Protein AF-A0A9P6D0P4-F1 (afdb_monomer_lite)

Foldseek 3Di:
DDDDPDDDDDADADPPDGDPVRVVVVCVVVVDDDDDDDDDQVRVQVQLPDPPRDQKDKDKADPDDPPPVDDDHDHDWDQDPVRDTHGPQQFDDWDWDQDPDGIIIIMTGGDDD

Radius of gyration: 17.29 Å; chains: 1; bounding box: 31×56×42 Å

Structure (mmCIF, N/CA/C/O backbone):
data_AF-A0A9P6D0P4-F1
#
_entry.id   AF-A0A9P6D0P4-F1
#
loop_
_atom_site.group_PDB
_atom_site.id
_atom_site.type_symbol
_atom_site.label_atom_id
_atom_site.label_alt_id
_atom_site.label_comp_id
_atom_site.label_asym_id
_atom_site.label_entity_id
_atom_site.label_seq_id
_atom_site.pdbx_PDB_ins_code
_atom_site.Cartn_x
_atom_site.Cartn_y
_atom_site.Cartn_z
_atom_site.occupancy
_atom_site.B_iso_or_equiv
_atom_site.auth_seq_id
_atom_site.auth_comp_id
_atom_site.auth_asym_id
_atom_site.auth_atom_id
_atom_site.pdbx_PDB_model_num
ATOM 1 N N . MET A 1 1 ? -13.758 27.755 9.735 1.00 44.44 1 MET A N 1
ATOM 2 C CA . MET A 1 1 ? -12.757 27.059 10.570 1.00 44.44 1 MET A CA 1
ATOM 3 C C . MET A 1 1 ? -11.804 26.346 9.630 1.00 44.44 1 MET A C 1
ATOM 5 O O . MET A 1 1 ? -12.220 25.383 8.998 1.00 44.44 1 MET A O 1
ATOM 9 N N . GLY A 1 2 ? -10.600 26.888 9.432 1.00 50.22 2 GLY A N 1
ATOM 10 C CA . GLY A 1 2 ? -9.578 26.235 8.615 1.00 50.22 2 GLY A CA 1
ATOM 11 C C . GLY A 1 2 ? -9.119 24.974 9.334 1.00 50.22 2 GLY A C 1
ATOM 12 O O . GLY A 1 2 ? -8.754 25.048 10.501 1.00 50.22 2 GLY A O 1
ATOM 13 N N . ARG A 1 3 ? -9.235 23.820 8.681 1.00 61.84 3 ARG A N 1
ATOM 14 C CA . ARG A 1 3 ? -8.587 22.602 9.164 1.00 61.84 3 ARG A CA 1
ATOM 15 C C . ARG A 1 3 ? -7.113 22.731 8.814 1.00 61.84 3 ARG A C 1
ATOM 17 O O . ARG A 1 3 ? -6.810 23.039 7.661 1.00 61.84 3 ARG A O 1
ATOM 24 N N . ASP A 1 4 ? -6.231 22.508 9.777 1.00 61.75 4 ASP A N 1
ATOM 25 C CA . ASP A 1 4 ? -4.819 22.326 9.472 1.00 61.75 4 ASP A CA 1
ATOM 26 C C . ASP A 1 4 ? -4.704 21.154 8.487 1.00 61.75 4 ASP A C 1
ATOM 28 O O . ASP A 1 4 ? -5.206 20.059 8.739 1.00 61.75 4 ASP A O 1
ATOM 32 N N . LEU A 1 5 ? -4.114 21.404 7.314 1.00 75.56 5 LEU A N 1
ATOM 33 C CA . LEU A 1 5 ? -3.923 20.389 6.266 1.00 75.56 5 LEU A CA 1
ATOM 34 C C . LEU A 1 5 ? -2.866 19.344 6.655 1.00 75.56 5 LEU A C 1
ATOM 36 O O . LEU A 1 5 ? -2.690 18.350 5.956 1.00 75.56 5 LEU A O 1
ATOM 40 N N . LEU A 1 6 ? -2.150 19.590 7.751 1.00 82.62 6 LEU A N 1
ATOM 41 C CA . LEU A 1 6 ? -1.073 18.764 8.258 1.00 82.62 6 LEU A CA 1
ATOM 42 C C . LEU A 1 6 ? -1.212 18.641 9.772 1.00 82.62 6 LEU A C 1
ATOM 44 O O . LEU A 1 6 ? -1.114 19.631 10.493 1.00 82.62 6 LEU A O 1
ATOM 48 N N . GLU A 1 7 ? -1.363 17.411 10.240 1.00 87.38 7 GLU A N 1
ATOM 49 C CA . GLU A 1 7 ? -1.288 17.067 11.653 1.00 87.38 7 GLU A CA 1
ATOM 50 C C . GLU A 1 7 ? -0.092 16.136 11.867 1.00 87.38 7 GLU A C 1
ATOM 52 O O . GLU A 1 7 ? 0.099 15.166 11.129 1.00 87.38 7 GLU A O 1
ATOM 57 N N . VAL A 1 8 ? 0.744 16.440 12.863 1.00 88.50 8 VAL A N 1
ATOM 58 C CA . VAL A 1 8 ? 1.922 15.631 13.195 1.00 88.50 8 VAL A CA 1
ATOM 59 C C . VAL A 1 8 ? 1.625 14.797 14.432 1.00 88.50 8 VAL A C 1
ATOM 61 O O . VAL A 1 8 ? 1.480 15.319 15.535 1.00 88.50 8 VAL A O 1
ATOM 64 N N . LEU A 1 9 ? 1.590 13.479 14.253 1.00 87.69 9 LEU A N 1
ATOM 65 C CA . LEU A 1 9 ? 1.364 12.524 15.332 1.00 87.69 9 LEU A CA 1
ATOM 66 C C . LEU A 1 9 ? 2.694 12.006 15.874 1.00 87.69 9 LEU A C 1
ATOM 68 O O . LEU A 1 9 ? 3.528 11.485 15.133 1.00 87.69 9 LEU A O 1
ATOM 72 N N . THR A 1 10 ? 2.876 12.099 17.190 1.00 88.12 10 THR A N 1
ATOM 73 C CA . THR A 1 10 ? 4.025 11.487 17.866 1.00 88.12 10 THR A CA 1
ATOM 74 C C . THR A 1 10 ? 3.641 10.105 18.371 1.00 88.12 10 THR A C 1
ATOM 76 O O . THR A 1 10 ? 2.804 9.964 19.259 1.00 88.12 10 THR A O 1
ATOM 79 N N . LEU A 1 11 ? 4.284 9.076 17.823 1.00 87.06 11 LEU A N 1
ATOM 80 C CA . LEU A 1 11 ? 4.056 7.682 18.190 1.00 87.06 11 LEU A CA 1
ATOM 81 C C . LEU A 1 11 ? 5.313 7.087 18.814 1.00 87.06 11 LEU A C 1
ATOM 83 O O . LEU A 1 11 ? 6.434 7.361 18.385 1.00 87.06 11 LEU A O 1
ATOM 87 N N . ARG A 1 12 ? 5.131 6.212 19.806 1.00 83.19 12 ARG A N 1
ATOM 88 C CA . ARG A 1 12 ? 6.243 5.407 20.319 1.00 83.19 12 ARG A CA 1
ATOM 89 C C . ARG A 1 12 ? 6.682 4.405 19.250 1.00 83.19 12 ARG A C 1
ATOM 91 O O . ARG A 1 12 ? 5.877 3.619 18.751 1.00 83.19 12 ARG A O 1
ATOM 98 N N . GLY A 1 13 ? 7.970 4.434 18.921 1.00 82.81 13 GLY A N 1
ATOM 99 C CA . GLY A 1 13 ? 8.604 3.542 17.954 1.00 82.81 13 GLY A CA 1
ATOM 100 C C . GLY A 1 13 ? 9.678 2.652 18.577 1.00 82.81 13 GLY A C 1
ATOM 101 O O . GLY A 1 13 ? 9.998 2.758 19.761 1.00 82.81 13 GLY A O 1
ATOM 102 N N . ARG A 1 14 ? 10.261 1.776 17.755 1.00 82.38 14 ARG A N 1
ATOM 103 C CA . ARG A 1 14 ? 11.474 1.015 18.084 1.00 82.38 14 ARG A CA 1
ATOM 104 C C . ARG A 1 14 ? 12.564 1.394 17.086 1.00 82.38 14 ARG A C 1
ATOM 106 O O . ARG A 1 14 ? 12.493 1.012 15.919 1.00 82.38 14 ARG A O 1
ATOM 113 N N . GLY A 1 15 ? 13.565 2.147 17.542 1.00 84.12 15 GLY A N 1
ATOM 114 C CA . GLY A 1 15 ? 14.563 2.749 16.653 1.00 84.12 15 GLY A CA 1
ATOM 115 C C . GLY A 1 15 ? 13.905 3.724 15.669 1.00 84.12 15 GLY A C 1
ATOM 116 O O . GLY A 1 15 ? 13.058 4.515 16.065 1.00 84.12 15 GLY A O 1
ATOM 117 N N . SER A 1 16 ? 14.245 3.622 14.382 1.00 82.31 16 SER A N 1
ATOM 118 C CA . SER A 1 16 ? 13.672 4.438 13.298 1.00 82.31 16 SER A CA 1
ATOM 119 C C . SER A 1 16 ? 12.330 3.923 12.752 1.00 82.31 16 SER A C 1
ATOM 121 O O . SER A 1 16 ? 11.906 4.328 11.672 1.00 82.31 16 SER A O 1
ATOM 123 N N . ARG A 1 17 ? 11.663 2.993 13.452 1.00 86.00 17 ARG A N 1
ATOM 124 C CA . ARG A 1 17 ? 10.432 2.343 12.979 1.00 86.00 17 ARG A CA 1
ATOM 125 C C . ARG A 1 17 ? 9.247 2.619 13.892 1.00 86.00 17 ARG A C 1
ATOM 127 O O . ARG A 1 17 ? 9.357 2.535 15.115 1.00 86.00 17 ARG A O 1
ATOM 134 N N . VAL A 1 18 ? 8.091 2.834 13.273 1.00 89.69 18 VAL A N 1
ATOM 135 C CA . VAL A 1 18 ? 6.788 2.933 13.941 1.00 89.69 18 VAL A CA 1
ATOM 136 C C . VAL A 1 18 ? 6.074 1.581 13.875 1.00 89.69 18 VAL A C 1
ATOM 138 O O . VAL A 1 18 ? 6.185 0.847 12.892 1.00 89.69 18 VAL A O 1
ATOM 141 N N . SER A 1 19 ? 5.346 1.229 14.935 1.00 89.31 19 SER A N 1
ATOM 142 C CA . SER A 1 19 ? 4.461 0.062 14.914 1.00 89.31 19 SER A CA 1
ATOM 143 C C . SER A 1 19 ? 3.214 0.371 14.088 1.00 89.31 19 SER A C 1
ATOM 145 O O . SER A 1 19 ? 2.438 1.245 14.464 1.00 89.31 19 SER A O 1
ATOM 147 N N . VAL A 1 20 ? 2.991 -0.382 13.005 1.00 89.88 20 VAL A N 1
ATOM 148 C CA . VAL A 1 20 ? 1.781 -0.265 12.166 1.00 89.88 20 VAL A CA 1
ATOM 149 C C . VAL A 1 20 ? 0.511 -0.412 13.008 1.00 89.88 20 VAL A C 1
ATOM 151 O O . VAL A 1 20 ? -0.406 0.384 12.871 1.00 89.88 20 VAL A O 1
ATOM 154 N N . ALA A 1 21 ? 0.474 -1.373 13.936 1.00 89.50 21 ALA A N 1
ATOM 155 C CA . ALA A 1 21 ? -0.693 -1.580 14.792 1.00 89.50 21 ALA A CA 1
ATOM 156 C C . ALA A 1 21 ? -0.971 -0.370 15.702 1.00 89.50 21 ALA A C 1
ATOM 158 O O . ALA A 1 21 ? -2.116 0.049 15.829 1.00 89.50 21 ALA A O 1
ATOM 159 N N . ALA A 1 22 ? 0.075 0.219 16.296 1.00 90.88 22 ALA A N 1
ATOM 160 C CA . ALA A 1 22 ? -0.082 1.399 17.146 1.00 90.88 22 ALA A CA 1
ATOM 161 C C . ALA A 1 22 ? -0.532 2.620 16.333 1.00 90.88 22 ALA A C 1
ATOM 163 O O . ALA A 1 22 ? -1.431 3.331 16.762 1.00 90.88 22 ALA A O 1
ATOM 164 N N . LEU A 1 23 ? 0.044 2.817 15.141 1.00 92.75 23 LEU A N 1
ATOM 165 C CA . LEU A 1 23 ? -0.363 3.869 14.209 1.00 92.75 23 LEU A CA 1
ATOM 166 C C . LEU A 1 23 ? -1.850 3.755 13.853 1.00 92.75 23 LEU A C 1
ATOM 168 O O . LEU A 1 23 ? -2.590 4.720 14.017 1.00 92.75 23 LEU A O 1
ATOM 172 N N . LEU A 1 24 ? -2.292 2.580 13.397 1.00 93.19 24 LEU A N 1
ATOM 173 C CA . LEU A 1 24 ? -3.684 2.362 12.999 1.00 93.19 24 LEU A CA 1
ATOM 174 C C . LEU A 1 24 ? -4.652 2.553 14.174 1.00 93.19 24 LEU A C 1
ATOM 176 O O . LEU A 1 24 ? -5.726 3.122 13.986 1.00 93.19 24 LEU A O 1
ATOM 180 N N . GLN A 1 25 ? -4.266 2.131 15.383 1.00 92.81 25 GLN A N 1
ATOM 181 C CA . GLN A 1 25 ? -5.072 2.363 16.580 1.00 92.81 25 GLN A CA 1
ATOM 182 C C . GLN A 1 25 ? -5.184 3.857 16.899 1.00 92.81 25 GLN A C 1
ATOM 184 O O . GLN A 1 25 ? -6.289 4.347 17.093 1.00 92.81 25 GLN A O 1
ATOM 189 N N . THR A 1 26 ? -4.075 4.602 16.877 1.00 94.31 26 THR A N 1
ATOM 190 C CA . THR A 1 26 ? -4.103 6.050 17.124 1.00 94.31 26 THR A CA 1
ATOM 191 C C . THR A 1 26 ? -4.974 6.787 16.108 1.00 94.31 26 THR A C 1
ATOM 193 O O . THR A 1 26 ? -5.773 7.633 16.494 1.00 94.31 26 THR A O 1
ATOM 196 N N . LEU A 1 27 ? -4.881 6.447 14.818 1.00 94.44 27 LEU A N 1
ATOM 197 C CA . LEU A 1 27 ? -5.734 7.054 13.789 1.00 94.44 27 LEU A CA 1
ATOM 198 C C . LEU A 1 27 ? -7.221 6.742 14.018 1.00 94.44 27 LEU A C 1
ATOM 200 O O . LEU A 1 27 ? -8.070 7.619 13.856 1.00 94.44 27 LEU A O 1
ATOM 204 N N . ARG A 1 28 ? -7.540 5.513 14.441 1.00 94.81 28 ARG A N 1
ATOM 205 C CA . ARG A 1 28 ? -8.905 5.124 14.814 1.00 94.81 28 ARG A CA 1
ATOM 206 C C . ARG A 1 28 ? -9.414 5.918 16.017 1.00 94.81 28 ARG A C 1
ATOM 208 O O . ARG A 1 28 ? -10.554 6.376 15.984 1.00 94.81 28 ARG A O 1
ATOM 215 N N . ASP A 1 29 ? -8.588 6.100 17.045 1.00 95.38 29 ASP A N 1
ATOM 216 C CA . ASP A 1 29 ? -8.943 6.853 18.257 1.00 95.38 29 ASP A CA 1
ATOM 217 C C . ASP A 1 29 ? -9.206 8.339 17.950 1.00 95.38 29 ASP A C 1
ATOM 219 O O . ASP A 1 29 ? -10.049 8.967 18.588 1.00 95.38 29 ASP A O 1
ATOM 223 N N . LEU A 1 30 ? -8.561 8.881 16.910 1.00 93.81 30 LEU A N 1
ATOM 224 C CA . LEU A 1 30 ? -8.828 10.218 16.357 1.00 93.81 30 LEU A CA 1
ATOM 225 C C . LEU A 1 30 ? -10.099 10.283 15.489 1.00 93.81 30 LEU A C 1
ATOM 227 O O . LEU A 1 30 ? -10.434 11.332 14.941 1.00 93.81 30 LEU A O 1
ATOM 231 N N . GLY A 1 31 ? -10.826 9.173 15.347 1.00 95.25 31 GLY A N 1
ATOM 232 C CA . GLY A 1 31 ? -12.075 9.094 14.595 1.00 95.25 31 GLY A CA 1
ATOM 233 C C . GLY A 1 31 ? -11.907 8.843 13.095 1.00 95.25 31 GLY A C 1
ATOM 234 O O . GLY A 1 31 ? -12.899 8.919 12.361 1.00 95.25 31 GLY A O 1
ATOM 235 N N . MET A 1 32 ? -10.698 8.521 12.613 1.00 94.88 32 MET A N 1
ATOM 236 C CA . MET A 1 32 ? -10.502 8.137 11.214 1.00 94.88 32 MET A CA 1
ATOM 237 C C . MET A 1 32 ? -11.093 6.751 10.943 1.00 94.88 32 MET A C 1
ATOM 239 O O . MET A 1 32 ? -10.841 5.788 11.666 1.00 94.88 32 MET A O 1
ATOM 243 N N . LYS A 1 33 ? -11.889 6.654 9.873 1.00 94.50 33 LYS A N 1
ATOM 244 C CA . LYS A 1 33 ? -12.617 5.429 9.496 1.00 94.50 33 LYS A CA 1
ATOM 245 C C . LYS A 1 33 ? -11.988 4.682 8.323 1.00 94.50 33 LYS A C 1
ATOM 247 O O . LYS A 1 33 ? -12.220 3.490 8.172 1.00 94.50 33 LYS A O 1
ATOM 252 N N . SER A 1 34 ? -11.219 5.386 7.500 1.00 93.44 34 SER A N 1
ATOM 253 C CA . SER A 1 34 ? -10.555 4.862 6.308 1.00 93.44 34 SER A CA 1
ATOM 254 C C . SER A 1 34 ? -9.208 5.553 6.140 1.00 93.44 34 SER A C 1
ATOM 256 O O . SER A 1 34 ? -9.109 6.759 6.374 1.00 93.44 34 SER A O 1
ATOM 258 N N . LEU A 1 35 ? -8.195 4.804 5.710 1.00 93.31 35 LEU A N 1
ATOM 259 C CA . LEU A 1 35 ? -6.849 5.305 5.453 1.00 93.31 35 LEU A CA 1
ATOM 260 C C . LEU A 1 35 ? -6.422 4.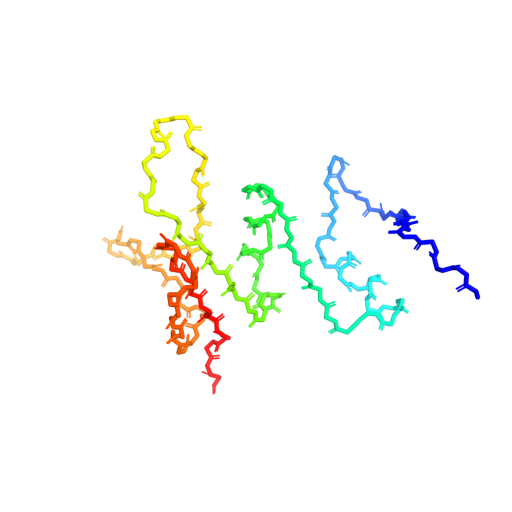891 4.045 1.00 93.31 35 LEU A C 1
ATOM 262 O O . LEU A 1 35 ? -6.369 3.702 3.742 1.00 93.31 35 LEU A O 1
ATOM 266 N N . MET A 1 36 ? -6.082 5.869 3.210 1.00 94.12 36 MET A N 1
ATOM 267 C CA . MET A 1 36 ? -5.335 5.629 1.979 1.00 94.12 36 MET A CA 1
ATOM 268 C C . MET A 1 36 ? -3.846 5.719 2.305 1.00 94.12 36 MET A C 1
ATOM 270 O O . MET A 1 36 ? -3.409 6.674 2.946 1.00 94.12 36 MET A O 1
ATOM 274 N N . VAL A 1 37 ? -3.076 4.711 1.898 1.00 93.44 37 VAL A N 1
ATOM 275 C CA . VAL A 1 37 ? -1.632 4.677 2.132 1.00 93.44 37 VAL A CA 1
ATOM 276 C C . VAL A 1 37 ? -0.911 4.822 0.808 1.00 93.44 37 VAL A C 1
ATOM 278 O O . VAL A 1 37 ? -0.959 3.934 -0.037 1.00 93.44 37 VAL A O 1
ATOM 281 N N . GLU A 1 38 ? -0.197 5.932 0.677 1.00 91.31 38 GLU A N 1
ATOM 282 C CA . GLU A 1 38 ? 0.736 6.195 -0.410 1.00 91.31 38 GLU A CA 1
ATOM 283 C C . GLU A 1 38 ? 2.164 6.195 0.142 1.00 91.31 38 GLU A C 1
ATOM 285 O O . GLU A 1 38 ? 2.419 6.632 1.267 1.00 91.31 38 GLU A O 1
ATOM 290 N N . GLY A 1 39 ? 3.120 5.685 -0.631 1.00 88.12 39 GLY A N 1
ATOM 291 C CA . GLY A 1 39 ? 4.521 5.690 -0.230 1.00 88.12 39 GLY A CA 1
ATOM 292 C C . GLY A 1 39 ? 5.390 4.749 -1.053 1.00 88.12 39 GLY A C 1
ATOM 293 O O . GLY A 1 39 ? 4.935 4.070 -1.969 1.00 88.12 39 GLY A O 1
ATOM 294 N N . GLY A 1 40 ? 6.675 4.698 -0.706 1.00 90.00 40 GLY A N 1
ATOM 295 C CA . GLY A 1 40 ? 7.624 3.790 -1.349 1.00 90.00 40 GLY A CA 1
ATOM 296 C C . GLY A 1 40 ? 7.477 2.330 -0.902 1.00 90.00 40 GLY A C 1
ATOM 297 O O . GLY A 1 40 ? 6.748 2.010 0.043 1.00 90.00 40 GLY A O 1
ATOM 298 N N . ALA A 1 41 ? 8.259 1.448 -1.534 1.00 88.06 41 ALA A N 1
ATOM 299 C CA . ALA A 1 41 ? 8.273 0.002 -1.286 1.00 88.06 41 ALA A CA 1
ATOM 300 C C . ALA A 1 41 ? 8.400 -0.397 0.190 1.00 88.06 41 ALA A C 1
ATOM 302 O O . ALA A 1 41 ? 7.735 -1.331 0.633 1.00 88.06 41 ALA A O 1
ATOM 303 N N . GLY A 1 42 ? 9.178 0.345 0.985 1.00 88.75 42 GLY A N 1
ATOM 304 C CA . GLY A 1 42 ? 9.325 0.073 2.416 1.00 88.75 42 GLY A CA 1
ATOM 305 C C . GLY A 1 42 ? 8.033 0.261 3.221 1.00 88.75 42 GLY A C 1
ATOM 306 O O . GLY A 1 42 ? 7.734 -0.558 4.089 1.00 88.75 42 GLY A O 1
ATOM 307 N N . ILE A 1 43 ? 7.254 1.308 2.927 1.00 90.56 43 ILE A N 1
ATOM 308 C CA . ILE A 1 43 ? 5.991 1.586 3.626 1.00 90.56 43 ILE A CA 1
ATOM 309 C C . ILE A 1 43 ? 4.938 0.575 3.184 1.00 90.56 43 ILE A C 1
ATOM 311 O O . ILE A 1 43 ? 4.436 -0.174 4.021 1.00 90.56 43 ILE A O 1
ATOM 315 N N . ILE A 1 44 ? 4.681 0.480 1.876 1.00 90.75 44 ILE A N 1
ATOM 316 C CA . ILE A 1 44 ? 3.675 -0.430 1.308 1.00 90.75 44 ILE A CA 1
ATOM 317 C C . ILE A 1 44 ? 3.971 -1.884 1.706 1.00 90.75 44 ILE A C 1
ATOM 319 O O . ILE A 1 44 ? 3.095 -2.574 2.230 1.00 90.75 44 ILE A O 1
ATOM 323 N N . GLY A 1 45 ? 5.222 -2.335 1.567 1.00 88.75 45 GLY A N 1
ATOM 324 C CA . GLY A 1 45 ? 5.634 -3.687 1.949 1.00 88.75 45 GLY A CA 1
ATOM 325 C C . GLY A 1 45 ? 5.441 -3.977 3.440 1.00 88.75 45 GLY A C 1
ATOM 326 O O . GLY A 1 45 ? 5.018 -5.074 3.808 1.00 88.75 45 GLY A O 1
ATOM 327 N N . SER A 1 46 ? 5.670 -2.992 4.318 1.00 88.75 46 SER A N 1
ATOM 328 C CA . SER A 1 46 ? 5.473 -3.171 5.763 1.00 88.75 46 SER A CA 1
ATOM 329 C C . SER A 1 46 ? 4.012 -3.421 6.154 1.00 88.75 46 SER A C 1
ATOM 331 O O . SER A 1 46 ? 3.770 -4.135 7.131 1.00 88.75 46 SER A O 1
ATOM 333 N N . LEU A 1 47 ? 3.058 -2.883 5.387 1.00 90.56 47 LEU A N 1
ATOM 334 C CA . LEU A 1 47 ? 1.623 -3.093 5.581 1.00 90.56 47 LEU A CA 1
ATOM 335 C C . LEU A 1 47 ? 1.178 -4.418 4.964 1.00 90.56 47 LEU A C 1
ATOM 337 O O . LEU A 1 47 ? 0.529 -5.206 5.645 1.00 90.56 47 LEU A O 1
ATOM 341 N N . LEU A 1 48 ? 1.600 -4.714 3.729 1.00 87.50 48 LEU A N 1
ATOM 342 C CA . LEU A 1 48 ? 1.290 -5.985 3.059 1.00 87.50 48 LEU A CA 1
ATOM 343 C C . LEU A 1 48 ? 1.818 -7.203 3.838 1.00 87.50 48 LEU A C 1
ATOM 345 O O . LEU A 1 48 ? 1.190 -8.265 3.855 1.00 87.50 48 LEU A O 1
ATOM 349 N N . ALA A 1 49 ? 2.944 -7.056 4.543 1.00 85.88 49 ALA A N 1
ATOM 350 C CA . ALA A 1 49 ? 3.498 -8.098 5.406 1.00 85.88 49 ALA A CA 1
ATOM 351 C C . ALA A 1 49 ? 2.608 -8.437 6.619 1.00 85.88 49 ALA A C 1
ATOM 353 O O . ALA A 1 49 ? 2.710 -9.538 7.168 1.00 85.88 49 ALA A O 1
ATOM 354 N N . LYS A 1 50 ? 1.734 -7.525 7.058 1.00 86.00 50 LYS A N 1
ATOM 355 C CA . LYS A 1 50 ? 0.791 -7.768 8.157 1.00 86.00 50 LYS A CA 1
ATOM 356 C C . LYS A 1 50 ? -0.457 -8.470 7.623 1.00 86.00 50 LYS A C 1
ATOM 358 O O . LYS A 1 50 ? -0.917 -8.200 6.518 1.00 86.00 50 LYS A O 1
ATOM 363 N N . ARG A 1 51 ? -0.988 -9.414 8.400 1.00 80.94 51 ARG A N 1
ATOM 364 C CA . ARG A 1 51 ? -2.288 -10.027 8.103 1.00 80.94 51 ARG A CA 1
ATOM 365 C C . ARG A 1 51 ? -3.398 -9.054 8.495 1.00 80.94 51 ARG A C 1
ATOM 367 O O . ARG A 1 51 ? -3.244 -8.351 9.489 1.00 80.94 51 ARG A O 1
ATOM 374 N N . ASP A 1 52 ? -4.459 -9.029 7.697 1.00 81.94 52 ASP A N 1
ATOM 375 C CA . ASP A 1 52 ? -5.755 -8.424 8.034 1.00 81.94 52 ASP A CA 1
ATOM 376 C C . ASP A 1 52 ? -5.726 -6.917 8.365 1.00 81.94 52 ASP A C 1
ATOM 378 O O . ASP A 1 52 ? -6.530 -6.433 9.155 1.00 81.94 52 ASP A O 1
ATOM 382 N N . VAL A 1 53 ? -4.787 -6.163 7.777 1.00 89.44 53 VAL A N 1
ATOM 383 C CA . VAL A 1 53 ? -4.728 -4.687 7.908 1.00 89.44 53 VAL A CA 1
ATOM 384 C C . VAL A 1 53 ? -4.964 -3.932 6.602 1.00 89.44 53 VAL A C 1
ATOM 386 O O . VAL A 1 53 ? -5.109 -2.714 6.631 1.00 89.44 53 VAL A O 1
ATOM 389 N N . VAL A 1 54 ? -4.928 -4.621 5.459 1.00 89.94 54 VAL A N 1
ATOM 390 C CA . VAL A 1 54 ? -5.170 -4.019 4.144 1.00 89.94 54 VAL A CA 1
ATOM 391 C C . VAL A 1 54 ? -6.494 -4.553 3.631 1.00 89.94 54 VAL A C 1
ATOM 393 O O . VAL A 1 54 ? -6.579 -5.725 3.269 1.00 89.94 54 VAL A O 1
ATOM 396 N N . ASP A 1 55 ? -7.500 -3.683 3.596 1.00 88.56 55 ASP A N 1
ATOM 397 C CA . ASP A 1 55 ? -8.841 -4.024 3.117 1.00 88.56 55 ASP A CA 1
ATOM 398 C C . ASP A 1 55 ? -8.971 -3.870 1.595 1.00 88.56 55 ASP A C 1
ATOM 400 O O . ASP A 1 55 ? -9.785 -4.530 0.965 1.00 88.56 55 ASP A O 1
ATOM 404 N N . ALA A 1 56 ? -8.174 -3.006 0.970 1.00 88.19 56 ALA A N 1
ATOM 405 C CA . ALA A 1 56 ? -8.187 -2.819 -0.476 1.00 88.19 56 ALA A CA 1
ATOM 406 C C . ALA A 1 56 ? -6.778 -2.531 -0.988 1.00 88.19 56 ALA A C 1
ATOM 408 O O . ALA A 1 56 ? -6.046 -1.733 -0.400 1.00 88.19 56 ALA A O 1
ATOM 409 N N . LEU A 1 57 ? -6.415 -3.162 -2.104 1.00 88.31 57 LEU A N 1
ATOM 410 C CA . LEU A 1 57 ? -5.201 -2.853 -2.850 1.00 88.31 57 LEU A CA 1
ATOM 411 C C . LEU A 1 57 ? -5.588 -2.278 -4.216 1.00 88.31 57 LEU A C 1
ATOM 413 O O . LEU A 1 57 ? -6.245 -2.945 -5.011 1.00 88.31 57 LEU A O 1
ATOM 417 N N . ILE A 1 58 ? -5.190 -1.031 -4.466 1.00 88.06 58 ILE A N 1
ATOM 418 C 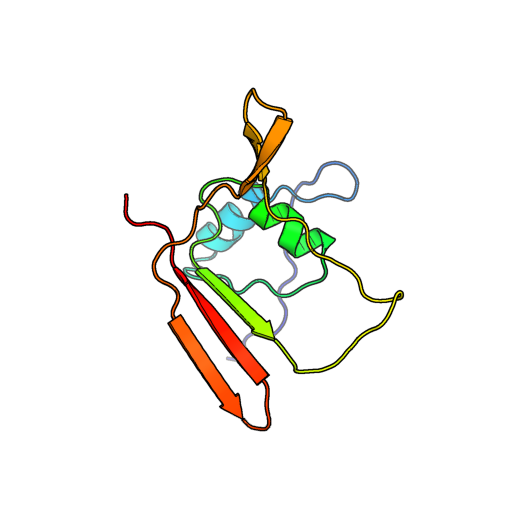CA . ILE A 1 58 ? -5.423 -0.319 -5.727 1.00 88.06 58 ILE A CA 1
ATOM 419 C C . ILE A 1 58 ? -4.065 -0.147 -6.406 1.00 88.06 58 ILE A C 1
ATOM 421 O O . ILE A 1 58 ? -3.152 0.435 -5.822 1.00 88.06 58 ILE A O 1
ATOM 425 N N . ILE A 1 59 ? -3.919 -0.687 -7.612 1.00 87.31 59 ILE A N 1
ATOM 426 C CA . ILE A 1 59 ? -2.668 -0.696 -8.374 1.00 87.31 59 ILE A CA 1
ATOM 427 C C . ILE A 1 59 ? -2.906 0.035 -9.687 1.00 87.31 59 ILE A C 1
ATOM 429 O O . ILE A 1 59 ? -3.755 -0.384 -10.466 1.00 87.31 59 ILE A O 1
ATOM 433 N N . THR A 1 60 ? -2.122 1.073 -9.960 1.00 86.25 60 THR A N 1
ATOM 434 C CA . THR A 1 60 ? -2.095 1.731 -11.271 1.00 86.25 60 THR A CA 1
ATOM 435 C C . THR A 1 60 ? -0.851 1.282 -12.025 1.00 86.25 60 THR A C 1
ATOM 437 O O . THR A 1 60 ? 0.268 1.432 -11.536 1.00 86.25 60 THR A O 1
ATOM 440 N N . ILE A 1 61 ? -1.045 0.709 -13.209 1.00 86.38 61 ILE A N 1
ATOM 441 C CA . ILE A 1 61 ? 0.013 0.197 -14.077 1.00 86.38 61 ILE A CA 1
ATOM 442 C C . ILE A 1 61 ? 0.099 1.100 -15.302 1.00 86.38 61 ILE A C 1
ATOM 444 O O . ILE A 1 61 ? -0.797 1.079 -16.144 1.00 86.38 61 ILE A O 1
ATOM 448 N N . ALA A 1 62 ? 1.195 1.845 -15.421 1.00 87.38 62 ALA A N 1
ATOM 449 C CA . ALA A 1 62 ? 1.521 2.573 -16.641 1.00 87.38 62 ALA A CA 1
ATOM 450 C C . ALA A 1 62 ? 2.239 1.653 -17.646 1.00 87.38 62 ALA A C 1
ATOM 452 O O . ALA A 1 62 ? 3.063 0.830 -17.228 1.00 87.38 62 ALA A O 1
ATOM 453 N N . PRO A 1 63 ? 2.009 1.783 -18.967 1.00 85.12 63 PRO A N 1
ATOM 454 C CA . PRO A 1 63 ? 2.658 0.959 -19.995 1.00 85.12 63 PRO A CA 1
ATOM 455 C C . PRO A 1 63 ? 4.101 1.423 -20.28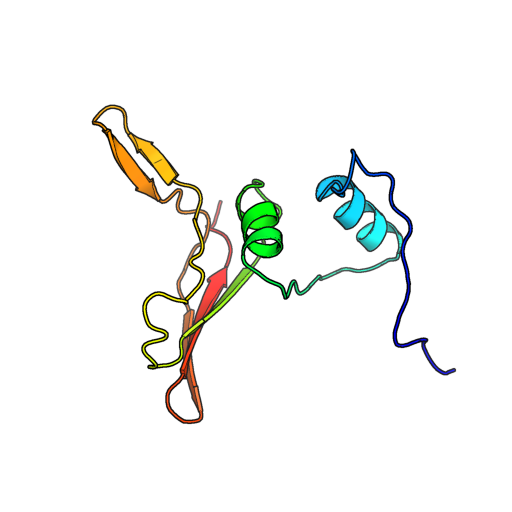2 1.00 85.12 63 PRO A C 1
ATOM 457 O O . PRO A 1 63 ? 4.489 1.634 -21.431 1.00 85.12 63 PRO A O 1
ATOM 460 N N . VAL A 1 64 ? 4.904 1.639 -19.241 1.00 86.31 64 VAL A N 1
ATOM 461 C CA . VAL A 1 64 ? 6.254 2.203 -19.345 1.00 86.31 64 VAL A CA 1
ATOM 462 C C . VAL A 1 64 ? 7.268 1.242 -18.737 1.00 86.31 64 VAL A C 1
ATOM 464 O O . VAL A 1 64 ? 7.084 0.723 -17.638 1.00 86.31 64 VAL A O 1
ATOM 467 N N . LEU A 1 65 ? 8.381 1.030 -19.440 1.00 88.00 65 LEU A N 1
ATOM 468 C CA . LEU A 1 65 ? 9.519 0.283 -18.913 1.00 88.00 65 LEU A CA 1
ATOM 469 C C . LEU A 1 65 ? 10.405 1.218 -18.084 1.00 88.00 65 LEU A C 1
ATOM 471 O O . LEU A 1 65 ? 11.092 2.078 -18.625 1.00 88.00 65 LEU A O 1
ATOM 475 N N . VAL A 1 66 ? 10.420 1.024 -16.767 1.00 87.06 66 VAL A N 1
ATOM 476 C CA . VAL A 1 66 ? 11.240 1.816 -15.828 1.00 87.06 66 VAL A CA 1
ATOM 477 C C . VAL A 1 66 ? 12.732 1.445 -15.829 1.00 87.06 66 VAL A C 1
ATOM 479 O O . VAL A 1 66 ? 13.557 2.195 -15.310 1.00 87.06 66 VAL A O 1
ATOM 482 N N . GLY A 1 67 ? 13.106 0.312 -16.431 1.00 88.50 67 GLY A N 1
ATOM 483 C CA . GLY A 1 67 ? 14.489 -0.174 -16.461 1.00 88.50 67 GLY A CA 1
ATOM 484 C C . GLY A 1 67 ? 15.006 -0.652 -15.095 1.00 88.50 67 GLY A C 1
ATOM 485 O O . GLY A 1 67 ? 14.265 -0.740 -14.119 1.00 88.50 67 GLY A O 1
ATOM 486 N N . GLY A 1 68 ? 16.300 -0.980 -15.017 1.00 84.81 68 GLY A N 1
ATOM 487 C CA . GLY A 1 68 ? 16.911 -1.619 -13.837 1.00 84.81 68 GLY A CA 1
ATOM 488 C C . GLY A 1 68 ? 17.041 -0.742 -12.585 1.00 84.81 68 GLY A C 1
ATOM 489 O O . GLY A 1 68 ? 17.385 -1.254 -11.526 1.00 84.81 68 GLY A O 1
ATOM 490 N N . ALA A 1 69 ? 16.769 0.562 -12.689 1.00 83.31 69 ALA A N 1
ATOM 491 C CA . ALA A 1 69 ? 16.705 1.469 -11.540 1.00 83.31 69 ALA A CA 1
ATOM 492 C C . ALA A 1 69 ? 15.332 1.449 -10.840 1.00 83.31 69 ALA A C 1
ATOM 494 O O . ALA A 1 69 ? 15.175 2.057 -9.781 1.00 83.31 69 ALA A O 1
ATOM 495 N N . GLY A 1 70 ? 14.336 0.775 -11.429 1.00 80.44 70 GLY A N 1
ATOM 496 C CA . GLY A 1 70 ? 13.018 0.613 -10.830 1.00 80.44 70 GLY A CA 1
ATOM 497 C C . GLY A 1 70 ? 13.083 -0.165 -9.515 1.00 80.44 70 GLY A C 1
ATOM 498 O O . GLY A 1 70 ? 13.787 -1.167 -9.399 1.00 80.44 70 GLY A O 1
ATOM 499 N N . VAL A 1 71 ? 12.323 0.289 -8.519 1.00 83.12 71 VAL A N 1
ATOM 500 C CA . VAL A 1 71 ? 12.177 -0.410 -7.236 1.00 83.12 71 VAL A CA 1
ATOM 501 C C . VAL A 1 71 ? 10.973 -1.345 -7.321 1.00 83.12 71 VAL A C 1
ATOM 503 O O . VAL A 1 71 ? 9.865 -0.904 -7.621 1.00 83.12 71 VAL A O 1
ATOM 506 N N . GLY A 1 72 ? 11.196 -2.635 -7.066 1.00 82.19 72 GLY A N 1
ATOM 507 C CA . GLY A 1 72 ? 10.142 -3.649 -7.023 1.00 82.19 72 GLY A CA 1
ATOM 508 C C . GLY A 1 72 ? 9.403 -3.701 -5.683 1.00 82.19 72 GLY A C 1
ATOM 509 O O . GLY A 1 72 ? 9.841 -3.131 -4.682 1.00 82.19 72 GLY A O 1
ATOM 510 N N . TYR A 1 73 ? 8.288 -4.431 -5.670 1.00 81.44 73 TYR A N 1
ATOM 511 C CA . TYR A 1 73 ? 7.505 -4.718 -4.471 1.00 81.44 73 TYR A CA 1
ATOM 512 C C . TYR A 1 73 ? 7.408 -6.228 -4.276 1.00 81.44 73 TYR A C 1
ATOM 514 O O . TYR A 1 73 ? 7.009 -6.944 -5.193 1.00 81.44 73 TYR A O 1
ATOM 522 N N . ASP A 1 74 ? 7.719 -6.694 -3.068 1.00 75.56 74 ASP A N 1
ATOM 523 C CA . ASP A 1 74 ? 7.507 -8.086 -2.684 1.00 75.56 74 ASP A CA 1
ATOM 524 C C . ASP A 1 74 ? 6.121 -8.256 -2.064 1.00 75.56 74 ASP A C 1
ATOM 526 O O . ASP A 1 74 ? 5.719 -7.511 -1.164 1.00 75.56 74 ASP A O 1
ATOM 530 N N . TYR A 1 75 ? 5.399 -9.276 -2.517 1.00 73.19 75 TYR A N 1
ATOM 531 C CA . TYR A 1 75 ? 4.148 -9.700 -1.905 1.00 73.19 75 TYR A CA 1
ATOM 532 C C . TYR A 1 75 ? 4.378 -10.965 -1.064 1.00 73.19 75 TYR A C 1
ATOM 534 O O . TYR A 1 75 ? 5.128 -11.841 -1.502 1.00 73.19 75 TYR A O 1
ATOM 542 N N . PRO A 1 76 ? 3.748 -11.111 0.121 1.00 68.88 76 PRO A N 1
ATOM 543 C CA . PRO A 1 76 ? 3.919 -12.296 0.953 1.00 68.88 76 PRO A CA 1
ATOM 544 C C . PRO A 1 76 ? 3.650 -13.593 0.183 1.00 68.88 76 PRO A C 1
ATOM 546 O O . PRO A 1 76 ? 2.526 -13.885 -0.235 1.00 68.88 76 PRO A O 1
ATOM 549 N N . THR A 1 77 ? 4.696 -14.397 0.045 1.00 67.06 77 THR A N 1
ATOM 550 C CA . THR A 1 77 ? 4.636 -15.750 -0.496 1.00 67.06 77 THR A CA 1
ATOM 551 C C . THR A 1 77 ? 4.786 -16.756 0.638 1.00 67.06 77 THR A C 1
ATOM 553 O O . THR A 1 77 ? 5.438 -16.511 1.652 1.00 67.06 77 THR A O 1
ATOM 556 N N . THR A 1 78 ? 4.142 -17.902 0.485 1.00 63.00 78 THR A N 1
ATOM 557 C CA . THR A 1 78 ? 4.368 -19.083 1.316 1.00 63.00 78 THR A CA 1
ATOM 558 C C . THR A 1 78 ? 5.138 -20.098 0.498 1.00 63.00 78 THR A C 1
ATOM 560 O O . THR A 1 78 ? 4.720 -20.431 -0.612 1.00 63.00 78 THR A O 1
ATOM 563 N N . ALA A 1 79 ? 6.240 -20.604 1.047 1.00 56.62 79 ALA A N 1
ATOM 564 C CA . ALA A 1 79 ? 6.898 -21.774 0.492 1.00 56.62 79 ALA A CA 1
ATOM 565 C C . ALA A 1 79 ? 5.967 -22.976 0.672 1.00 56.62 79 ALA A C 1
ATOM 567 O O . ALA A 1 79 ? 5.550 -23.301 1.786 1.00 56.62 79 ALA A O 1
ATOM 568 N N . ALA A 1 80 ? 5.612 -23.612 -0.431 1.00 56.81 80 ALA A N 1
ATOM 569 C CA . ALA A 1 80 ? 5.044 -24.938 -0.396 1.00 56.81 80 ALA A CA 1
ATOM 570 C C . ALA A 1 80 ? 6.149 -25.945 -0.043 1.00 56.81 80 ALA A C 1
ATOM 572 O O . ALA A 1 80 ? 7.329 -25.705 -0.298 1.00 56.81 80 ALA A O 1
ATOM 573 N N . GLY A 1 81 ? 5.780 -27.073 0.571 1.00 57.38 81 GLY A N 1
ATOM 574 C CA . GLY A 1 81 ? 6.734 -28.116 0.985 1.00 57.38 81 GLY A CA 1
ATOM 575 C C . GLY A 1 81 ? 7.538 -28.747 -0.165 1.00 57.38 81 GLY A C 1
ATOM 576 O O . GLY A 1 81 ? 8.448 -29.524 0.090 1.00 57.38 81 GLY A O 1
ATOM 577 N N . ASP A 1 82 ? 7.214 -28.396 -1.411 1.00 76.44 82 ASP A N 1
ATOM 578 C CA . ASP A 1 82 ? 7.889 -28.762 -2.660 1.00 76.44 82 ASP A CA 1
ATOM 579 C C . ASP A 1 82 ? 8.895 -27.690 -3.147 1.00 76.44 82 ASP A C 1
ATOM 581 O O . ASP A 1 82 ? 9.470 -27.824 -4.224 1.00 76.44 82 ASP A O 1
ATOM 585 N N . GLY A 1 83 ? 9.113 -26.618 -2.375 1.00 61.44 83 GLY A N 1
ATOM 586 C CA . GLY A 1 83 ? 9.992 -25.503 -2.738 1.00 61.44 83 GLY A CA 1
ATOM 587 C C . GLY 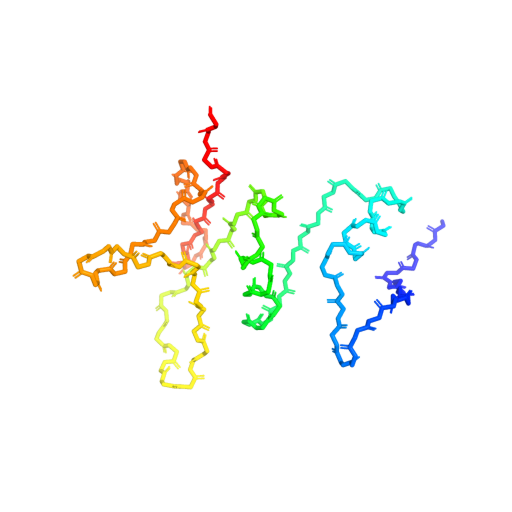A 1 83 ? 9.359 -24.474 -3.682 1.00 61.44 83 GLY A C 1
ATOM 588 O O . GLY A 1 83 ? 9.997 -23.465 -3.986 1.00 61.44 83 GLY A O 1
ATOM 589 N N . ALA A 1 84 ? 8.110 -24.667 -4.119 1.00 68.31 84 ALA A N 1
ATOM 590 C CA . ALA A 1 84 ? 7.407 -23.686 -4.933 1.00 68.31 84 ALA A CA 1
ATOM 591 C C . ALA A 1 84 ? 6.918 -22.515 -4.067 1.00 68.31 84 ALA A C 1
ATOM 593 O O . ALA A 1 84 ? 6.249 -22.699 -3.047 1.00 68.31 84 ALA A O 1
ATOM 594 N N . LEU A 1 85 ? 7.203 -21.282 -4.486 1.00 57.19 85 LEU A N 1
ATOM 595 C CA . LEU A 1 85 ? 6.596 -20.100 -3.879 1.00 57.19 85 LEU A CA 1
ATOM 596 C C . LEU A 1 85 ? 5.144 -19.994 -4.348 1.00 57.19 85 LEU A C 1
ATOM 598 O O . LEU A 1 85 ? 4.871 -19.861 -5.539 1.00 57.19 85 LEU A O 1
ATOM 602 N N . ARG A 1 86 ? 4.206 -20.036 -3.404 1.00 65.25 86 ARG A N 1
ATOM 603 C CA . ARG A 1 86 ? 2.791 -19.752 -3.656 1.00 65.25 86 ARG A CA 1
ATOM 604 C C . ARG A 1 86 ? 2.455 -18.376 -3.110 1.00 65.25 86 ARG A C 1
ATOM 606 O O . ARG A 1 86 ? 2.762 -18.072 -1.958 1.00 65.25 86 ARG A O 1
ATOM 613 N N . VAL A 1 87 ? 1.815 -17.548 -3.929 1.00 64.94 87 VAL A N 1
ATOM 614 C CA . VAL A 1 87 ? 1.251 -16.272 -3.479 1.00 64.94 87 VAL A CA 1
ATOM 615 C C . VAL A 1 87 ? 0.172 -16.575 -2.444 1.00 64.94 87 VAL A C 1
ATOM 617 O O . VAL A 1 87 ? -0.725 -17.379 -2.701 1.00 64.94 87 VAL A O 1
ATOM 620 N N . VAL A 1 88 ? 0.249 -15.948 -1.269 1.00 66.25 88 VAL A N 1
ATOM 621 C CA . VAL A 1 88 ? -0.846 -16.030 -0.299 1.00 66.25 88 VAL A CA 1
ATOM 622 C C . VAL A 1 88 ? -1.979 -15.170 -0.842 1.00 66.25 88 VAL A C 1
ATOM 624 O O . VAL A 1 88 ? -1.968 -13.962 -0.654 1.00 66.25 88 VAL A O 1
ATOM 627 N N . GLN A 1 89 ? -2.941 -15.753 -1.551 1.00 63.41 89 GLN A N 1
ATOM 628 C CA . GLN A 1 89 ? -4.047 -14.982 -2.114 1.00 63.41 89 GLN A CA 1
ATOM 629 C C . GLN A 1 89 ? -4.943 -14.456 -0.982 1.00 63.41 89 GLN A C 1
ATOM 631 O O . GLN A 1 89 ? -5.761 -15.187 -0.432 1.00 63.41 89 GLN A O 1
ATOM 636 N N . ARG A 1 90 ? -4.738 -13.192 -0.589 1.00 73.44 90 ARG A N 1
ATOM 637 C CA . ARG A 1 90 ? -5.528 -12.511 0.459 1.00 73.44 90 ARG A CA 1
ATOM 638 C C . ARG A 1 90 ? -6.627 -11.621 -0.101 1.00 73.44 90 ARG A C 1
ATOM 640 O O . ARG A 1 90 ? -7.490 -11.184 0.650 1.00 73.44 90 ARG A O 1
ATOM 647 N N . PHE A 1 91 ? -6.577 -11.348 -1.399 1.00 74.12 91 PHE A N 1
ATOM 648 C CA . PHE A 1 91 ? -7.509 -10.467 -2.079 1.00 74.12 91 PHE A CA 1
ATOM 649 C C . PHE A 1 91 ? -8.376 -11.264 -3.061 1.00 74.12 91 PHE A C 1
ATOM 651 O O . PHE A 1 91 ? -7.883 -12.141 -3.778 1.00 74.12 91 PHE A O 1
ATOM 658 N N . GLY A 1 92 ? -9.678 -10.993 -3.013 1.00 62.97 92 GLY A N 1
ATOM 659 C CA . GL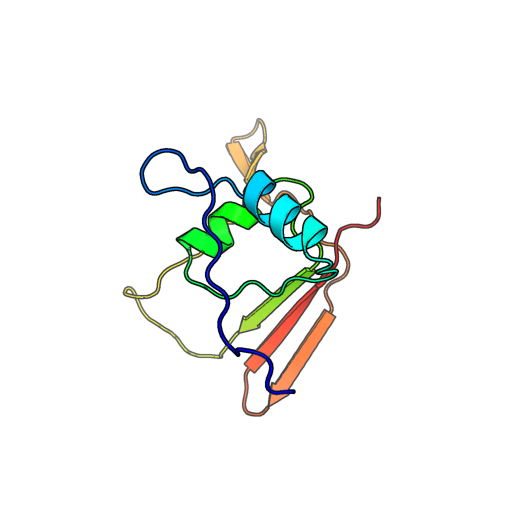Y A 1 92 ? -10.725 -11.557 -3.849 1.00 62.97 92 GLY A CA 1
ATOM 660 C C . GLY A 1 92 ? -10.910 -10.777 -5.150 1.00 62.97 92 GLY A C 1
ATOM 661 O O . GLY A 1 92 ? -10.022 -10.045 -5.573 1.00 62.97 92 GLY A O 1
ATOM 662 N N . ALA A 1 93 ? -12.065 -11.000 -5.788 1.00 56.78 93 ALA A N 1
ATOM 663 C CA . ALA A 1 93 ? -12.428 -10.600 -7.152 1.00 56.78 93 ALA A CA 1
ATOM 664 C C . ALA A 1 93 ? -11.708 -9.352 -7.698 1.00 56.78 93 ALA A C 1
ATOM 666 O O . ALA A 1 93 ? -11.886 -8.240 -7.212 1.00 56.78 93 ALA A O 1
ATOM 667 N N . LEU A 1 94 ? -10.939 -9.565 -8.764 1.00 66.00 94 LEU A N 1
ATOM 668 C CA . LEU A 1 94 ? -10.219 -8.548 -9.518 1.00 66.00 94 LEU A CA 1
ATOM 669 C C . LEU A 1 94 ? -11.215 -7.630 -10.247 1.00 66.00 94 LEU A C 1
ATOM 671 O O . LEU A 1 94 ? -11.969 -8.101 -11.099 1.00 66.00 94 LEU A O 1
ATOM 675 N N . HIS A 1 95 ? -11.196 -6.332 -9.953 1.00 71.25 95 HIS A N 1
ATOM 676 C CA . HIS A 1 95 ? -11.816 -5.325 -10.813 1.00 71.25 95 HIS A CA 1
ATOM 677 C C . HIS A 1 95 ? -10.717 -4.575 -11.561 1.00 71.25 95 HIS A C 1
ATOM 679 O O . HIS A 1 95 ? -9.773 -4.087 -10.946 1.00 71.25 95 HIS A O 1
ATOM 685 N N . THR A 1 96 ? -10.819 -4.497 -12.884 1.00 67.38 96 THR A N 1
ATOM 686 C CA . THR A 1 96 ? -9.851 -3.785 -13.723 1.00 67.38 96 THR A CA 1
ATOM 687 C C . THR A 1 96 ? -10.562 -2.742 -14.556 1.00 67.38 96 THR A C 1
ATOM 689 O O . THR A 1 96 ? -11.512 -3.075 -15.267 1.00 67.38 96 THR A O 1
ATOM 692 N N . GLU A 1 97 ? -10.058 -1.519 -14.530 1.00 72.25 97 GLU A N 1
ATOM 693 C CA . GLU A 1 97 ? -10.530 -0.427 -15.369 1.00 72.25 97 GLU A CA 1
ATOM 694 C C . GLU A 1 97 ? -9.333 0.224 -16.066 1.00 72.25 97 GLU A C 1
ATOM 696 O O . GLU A 1 97 ? -8.275 0.411 -15.468 1.00 72.25 97 GLU A O 1
ATOM 701 N N . ILE A 1 98 ? -9.475 0.555 -17.348 1.00 67.88 98 ILE A N 1
ATOM 702 C CA . ILE A 1 98 ? -8.476 1.349 -18.069 1.00 67.88 98 ILE A CA 1
ATOM 703 C C . ILE A 1 98 ? -8.864 2.811 -17.881 1.00 67.88 98 ILE A C 1
ATOM 705 O O . ILE A 1 98 ? -9.898 3.243 -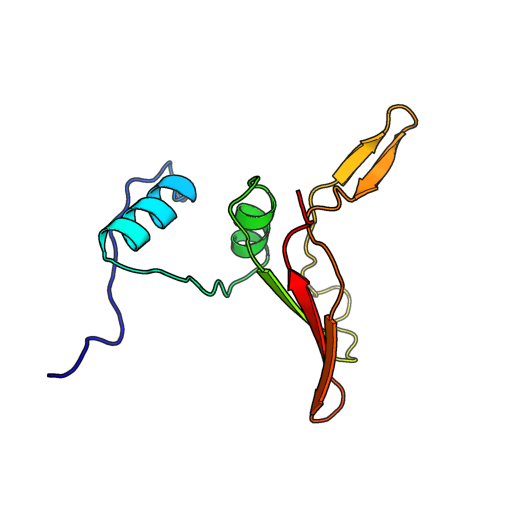18.391 1.00 67.88 98 ILE A O 1
ATOM 709 N N . VAL A 1 99 ? -8.049 3.572 -17.152 1.00 62.75 99 VAL A N 1
ATOM 710 C CA . VAL A 1 99 ? -8.367 4.958 -16.791 1.00 62.75 99 VAL A CA 1
ATOM 711 C C . VAL A 1 99 ? -7.361 5.890 -17.455 1.00 62.75 99 VAL A C 1
ATOM 713 O O . VAL A 1 99 ? -6.244 6.032 -16.983 1.00 62.75 99 VAL A O 1
ATOM 716 N N . VAL A 1 100 ? -7.811 6.549 -18.532 1.00 51.44 100 VAL A N 1
ATOM 717 C CA . VAL A 1 100 ? -7.169 7.670 -19.251 1.00 51.44 100 VAL A CA 1
ATOM 718 C C . VAL A 1 100 ? -5.751 7.397 -19.805 1.00 51.44 100 VAL A C 1
ATOM 720 O O . VAL A 1 100 ? -4.810 7.048 -19.109 1.00 51.44 100 VAL A O 1
ATOM 723 N N . LEU A 1 101 ? -5.577 7.656 -21.106 1.00 53.09 101 LEU A N 1
ATOM 724 C CA . LEU A 1 101 ? -4.306 7.739 -21.849 1.00 53.09 101 LEU A CA 1
ATOM 725 C C . LEU A 1 101 ? -3.390 6.504 -21.937 1.00 53.09 101 LEU A C 1
ATOM 727 O O . LEU A 1 101 ? -2.589 6.539 -22.865 1.00 53.09 101 LEU A O 1
ATOM 731 N N . SER A 1 102 ? -3.506 5.462 -21.094 1.00 64.81 102 SER A N 1
ATOM 732 C CA . SER A 1 102 ? -3.051 4.051 -21.283 1.00 64.81 102 SER A CA 1
ATOM 733 C C . SER A 1 102 ? -3.002 3.230 -19.978 1.00 64.81 102 SER A C 1
ATOM 735 O O . SER A 1 102 ? -2.757 2.020 -20.023 1.00 64.81 102 SER A O 1
ATOM 737 N N . ASP A 1 103 ? -3.161 3.865 -18.819 1.00 75.81 103 ASP A N 1
ATOM 738 C CA . ASP A 1 103 ? -2.894 3.205 -17.544 1.00 75.81 103 ASP A CA 1
ATOM 739 C C . ASP A 1 103 ? -4.015 2.225 -17.173 1.00 75.81 103 ASP A C 1
ATOM 741 O O . ASP A 1 103 ? -5.207 2.477 -17.379 1.00 75.81 103 ASP A O 1
ATOM 745 N N . THR A 1 104 ? -3.628 1.079 -16.616 1.00 76.44 104 THR A N 1
ATOM 746 C CA . THR A 1 104 ? -4.564 0.074 -16.101 1.00 76.44 104 THR A CA 1
ATOM 747 C C . THR A 1 104 ? -4.662 0.202 -14.590 1.00 76.44 104 THR A C 1
ATOM 749 O O . THR A 1 104 ? -3.663 0.048 -13.891 1.00 76.44 104 THR A O 1
ATOM 752 N N . VAL A 1 105 ? -5.864 0.441 -14.078 1.00 77.31 105 VAL A N 1
ATOM 753 C CA . VAL A 1 105 ? -6.164 0.422 -12.647 1.00 77.31 105 VAL A CA 1
ATOM 754 C C . VAL A 1 105 ? -6.728 -0.945 -12.284 1.00 77.31 105 VAL A C 1
ATOM 756 O O . VAL A 1 105 ? -7.708 -1.407 -12.864 1.00 77.31 105 VAL A O 1
ATOM 759 N N . VAL A 1 106 ? -6.106 -1.600 -11.312 1.00 79.75 106 VAL A N 1
ATOM 760 C CA . VAL A 1 106 ? -6.529 -2.882 -10.753 1.00 79.75 106 VAL A CA 1
ATOM 761 C C . VAL A 1 106 ? -6.929 -2.663 -9.301 1.00 79.75 106 VAL A C 1
ATOM 763 O O . VAL A 1 106 ? -6.120 -2.209 -8.495 1.00 79.75 106 VAL A O 1
ATOM 766 N N . VAL A 1 107 ? -8.164 -3.010 -8.954 1.00 79.81 107 VAL A N 1
ATOM 767 C CA . VAL A 1 107 ? -8.687 -2.975 -7.589 1.00 79.81 107 VAL A CA 1
ATOM 768 C C . VAL A 1 107 ? -8.897 -4.402 -7.099 1.00 79.81 107 VAL A C 1
ATOM 770 O O . VAL A 1 107 ? -9.548 -5.221 -7.749 1.00 79.81 107 VAL A O 1
ATOM 773 N N . LEU A 1 108 ? -8.332 -4.682 -5.931 1.00 78.44 108 LEU A N 1
ATOM 774 C CA . LEU A 1 108 ? -8.318 -5.982 -5.279 1.00 78.44 108 LEU A CA 1
ATOM 775 C C . LEU A 1 108 ? -8.951 -5.851 -3.876 1.00 78.44 108 LEU A C 1
ATOM 777 O O . LEU A 1 108 ? -8.271 -5.390 -2.952 1.00 78.44 108 LEU A O 1
ATOM 781 N N . PRO A 1 109 ? -10.240 -6.205 -3.702 1.00 72.62 109 PRO A N 1
ATOM 782 C CA . PRO A 1 109 ? -10.901 -6.284 -2.395 1.00 72.62 109 PRO A CA 1
ATOM 783 C C . PRO A 1 109 ? -10.408 -7.514 -1.608 1.00 72.62 109 PRO A C 1
ATOM 785 O O . PRO A 1 109 ? -9.767 -8.381 -2.200 1.00 72.62 109 PRO A O 1
ATOM 788 N N . PRO A 1 110 ? -10.695 -7.670 -0.303 1.00 67.56 110 PRO A N 1
ATOM 789 C CA . PRO A 1 110 ? -10.280 -8.846 0.464 1.00 67.56 110 PRO A CA 1
ATOM 790 C C . PRO A 1 110 ? -10.928 -10.117 -0.097 1.00 67.56 110 PRO A C 1
ATOM 792 O O . PRO A 1 110 ? -11.996 -10.065 -0.712 1.00 67.56 110 PRO A O 1
ATOM 795 N N . ALA A 1 111 ? -10.296 -11.274 0.101 1.00 67.94 111 ALA A N 1
ATOM 796 C CA . ALA A 1 111 ? -10.939 -12.550 -0.198 1.00 67.94 111 ALA A CA 1
ATOM 797 C C . ALA A 1 111 ? -12.177 -12.721 0.701 1.00 67.94 111 ALA A C 1
ATOM 799 O O . ALA A 1 111 ? -12.114 -12.425 1.893 1.00 67.94 111 ALA A O 1
ATOM 800 N N . ALA A 1 112 ? -13.297 -13.173 0.127 1.00 60.03 112 ALA A N 1
ATOM 801 C CA . ALA A 1 112 ? -14.487 -13.498 0.908 1.00 60.03 112 ALA A CA 1
ATOM 802 C C . ALA A 1 112 ? -14.158 -14.647 1.875 1.00 60.03 112 ALA A C 1
ATOM 804 O O . ALA A 1 112 ? -13.585 -15.654 1.451 1.00 60.03 112 ALA A O 1
ATOM 805 N N . THR A 1 113 ? -14.472 -14.445 3.155 1.00 53.44 113 THR A N 1
ATOM 806 C CA . THR A 1 113 ? -14.264 -15.409 4.243 1.00 53.44 113 THR A CA 1
ATOM 807 C C . THR A 1 113 ? -15.197 -16.606 4.146 1.00 53.44 113 THR A C 1
ATOM 809 O O . THR A 1 113 ? -16.374 -16.404 3.767 1.00 53.44 113 THR A O 1
#

InterPro domains:
  IPR002734 Bacterial bifunctional deaminase-reductase, C-terminal [PF01872] (9-70)
  IPR024072 Dihydrofolate reductase-like domain superfamily [G3DSA:3.40.430.10] (3-109)
  IPR024072 Dihydrofolate reductase-like domain superfamily [SSF53597] (11-72)
  IPR050765 Riboflavin Biosynthesis HTP Reductase [PTHR38011] (12-71)

Organism: NCBI:txid109636

pLDDT: mean 79.46, std 12.6, range [44.44, 95.38]

Sequence (113 aa):
MGRDLLEVLTLRGRGSRVSVAALLQTLRDLGMKSLMVEGGAGIIGSLLAKRDVVDALIITIAPVLVGGAGVGYDYPTTAAGDGALRVVQRFGALHTEIVVLSDTVVVLPPAAT

Secondary structure (DSSP, 8-state):
-PPPS-------EETTEE-HHHHHHHHHHTT---------HHHHHHHHTSSS--S-EEEEE-S----TTPPP----EEE-TTS-EEE---B-S-EEEE-STTPEEEEEPBPP-